Protein AF-A0A077WSI4-F1 (afdb_monomer_lite)

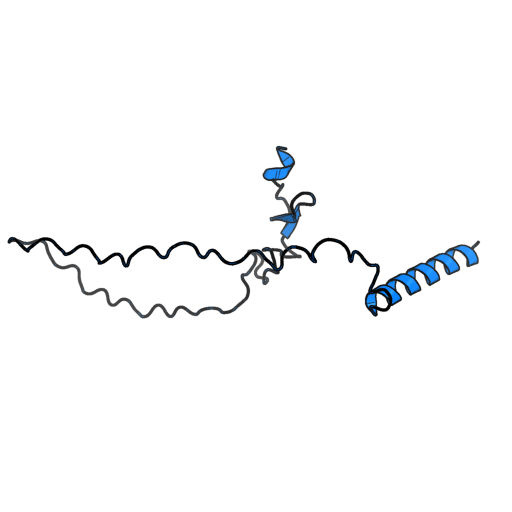Structure (mmCIF, N/CA/C/O backbone):
data_AF-A0A077WSI4-F1
#
_entry.id   AF-A0A077WSI4-F1
#
loop_
_atom_site.group_PDB
_atom_site.id
_atom_site.type_symbol
_atom_site.label_atom_id
_atom_site.label_alt_id
_atom_site.label_comp_id
_atom_site.label_asym_id
_atom_site.label_entity_id
_atom_site.label_seq_id
_atom_site.pdbx_PDB_ins_code
_atom_site.Cartn_x
_atom_site.Cartn_y
_atom_site.Cartn_z
_atom_site.occupancy
_atom_site.B_iso_or_equiv
_atom_site.auth_seq_id
_atom_site.auth_comp_id
_atom_site.auth_asym_id
_atom_site.auth_atom_id
_atom_site.pdbx_PDB_model_num
ATOM 1 N N . MET A 1 1 ? 3.474 32.940 23.310 1.00 61.06 1 MET A N 1
ATOM 2 C CA . MET A 1 1 ? 3.035 31.550 23.010 1.00 61.06 1 MET A CA 1
ATOM 3 C C . MET A 1 1 ? 4.029 30.727 22.173 1.00 61.06 1 MET A C 1
ATOM 5 O O . MET A 1 1 ? 4.050 29.513 22.338 1.00 61.06 1 MET A O 1
ATOM 9 N N . PHE A 1 2 ? 4.888 31.331 21.340 1.00 61.56 2 PHE A N 1
ATOM 10 C CA . PHE A 1 2 ? 5.851 30.615 20.476 1.00 61.56 2 PHE A CA 1
ATOM 11 C C . PHE A 1 2 ? 6.917 29.786 21.216 1.00 61.56 2 PHE A C 1
ATOM 13 O O . PHE A 1 2 ? 7.236 28.676 20.798 1.00 61.56 2 PHE A O 1
ATOM 20 N N . LEU A 1 3 ? 7.395 30.263 22.368 1.00 65.12 3 LEU A N 1
ATOM 21 C CA . LEU A 1 3 ? 8.435 29.581 23.153 1.00 65.12 3 LEU A CA 1
ATOM 22 C C . LEU A 1 3 ? 8.015 28.194 23.669 1.00 65.12 3 LEU A C 1
ATOM 24 O O . LEU A 1 3 ? 8.865 27.332 23.868 1.00 65.12 3 LEU A O 1
ATOM 28 N N . ARG A 1 4 ? 6.711 27.947 23.865 1.00 70.31 4 ARG A N 1
ATOM 29 C CA . ARG A 1 4 ? 6.213 26.632 24.308 1.00 70.31 4 ARG A CA 1
ATOM 30 C C . ARG A 1 4 ? 6.243 25.612 23.170 1.00 70.31 4 ARG A C 1
ATOM 32 O O . ARG A 1 4 ? 6.711 24.499 23.371 1.00 70.31 4 ARG A O 1
ATOM 39 N N . LYS A 1 5 ? 5.833 26.013 21.962 1.00 70.62 5 LYS A N 1
ATOM 40 C CA . LYS A 1 5 ? 5.899 25.151 20.770 1.00 70.62 5 LYS A CA 1
ATOM 41 C C . LYS A 1 5 ? 7.343 24.829 20.378 1.00 70.62 5 LYS A C 1
ATOM 43 O O . LYS A 1 5 ? 7.626 23.692 20.020 1.00 70.62 5 LYS A O 1
ATOM 48 N N . LEU A 1 6 ? 8.257 25.790 20.538 1.00 80.38 6 LEU A N 1
ATOM 49 C CA . LEU A 1 6 ? 9.682 25.589 20.270 1.00 80.38 6 LEU A CA 1
ATOM 50 C C . LEU A 1 6 ? 10.310 24.535 21.197 1.00 80.38 6 LEU A C 1
ATOM 52 O O . LEU A 1 6 ? 11.059 23.684 20.729 1.00 80.38 6 LEU A O 1
ATOM 56 N N . LYS A 1 7 ? 9.958 24.530 22.491 1.00 81.38 7 LYS A N 1
ATOM 57 C CA . LYS A 1 7 ? 10.451 23.520 23.444 1.00 81.38 7 LYS A CA 1
ATOM 58 C C . LYS A 1 7 ? 10.0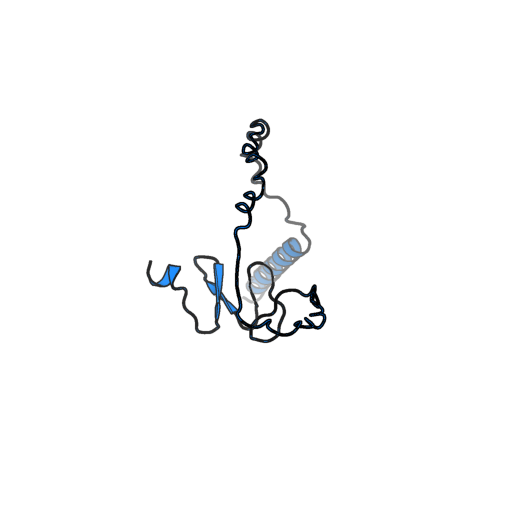08 22.103 23.075 1.00 81.38 7 LYS A C 1
ATOM 60 O O . LYS A 1 7 ? 10.838 21.201 23.044 1.00 81.38 7 LYS A O 1
ATOM 65 N N . HIS A 1 8 ? 8.733 21.918 22.734 1.00 80.88 8 HIS A N 1
ATOM 66 C CA . HIS A 1 8 ? 8.227 20.610 22.304 1.00 80.88 8 HIS A CA 1
ATOM 67 C C . HIS A 1 8 ? 8.871 20.137 20.997 1.00 80.88 8 HIS A C 1
ATOM 69 O O . HIS A 1 8 ? 9.188 18.958 20.860 1.00 80.88 8 HIS A O 1
ATOM 75 N N . TYR A 1 9 ? 9.113 21.060 20.065 1.00 86.75 9 TYR A N 1
ATOM 76 C CA . TYR A 1 9 ? 9.758 20.757 18.793 1.00 86.75 9 TYR A CA 1
ATOM 77 C C . TYR A 1 9 ? 11.212 20.296 18.975 1.00 86.75 9 TYR A C 1
ATOM 79 O O . TYR A 1 9 ? 11.601 19.257 18.448 1.00 86.75 9 TYR A O 1
ATOM 87 N N . ILE A 1 10 ? 11.994 21.003 19.797 1.00 88.88 10 ILE A N 1
ATOM 88 C CA . ILE A 1 10 ? 13.384 20.628 20.103 1.00 88.88 10 ILE A CA 1
ATOM 89 C C . ILE A 1 10 ? 13.440 19.273 20.821 1.00 88.88 10 ILE A C 1
ATOM 91 O O . ILE A 1 10 ? 14.276 18.435 20.491 1.00 88.88 10 ILE A O 1
ATOM 95 N N . GLN A 1 11 ? 12.526 19.024 21.761 1.00 84.06 11 GLN A N 1
ATOM 96 C CA . GLN A 1 11 ? 12.480 17.770 22.511 1.00 84.06 11 GLN A CA 1
ATOM 97 C C . GLN A 1 11 ? 12.133 16.570 21.616 1.00 84.06 11 GLN A C 1
ATOM 99 O O . GLN A 1 11 ? 12.738 15.509 21.757 1.00 84.06 11 GLN A O 1
ATOM 104 N N . ALA A 1 12 ? 11.228 16.745 20.649 1.00 82.25 12 ALA A N 1
ATOM 105 C CA . ALA A 1 12 ? 10.908 15.718 19.658 1.00 82.25 12 ALA A CA 1
ATOM 106 C C . ALA A 1 12 ? 12.096 15.415 18.730 1.00 82.25 12 ALA A C 1
ATOM 108 O O . ALA A 1 12 ? 12.384 14.248 18.457 1.00 82.25 12 ALA A O 1
ATOM 109 N N . ILE A 1 13 ? 12.821 16.451 18.293 1.00 86.81 13 ILE A N 1
ATOM 110 C CA . ILE A 1 13 ? 14.018 16.299 17.456 1.00 86.81 13 ILE A CA 1
ATOM 111 C C . ILE A 1 13 ? 15.120 15.558 18.215 1.00 86.81 13 ILE A C 1
ATOM 113 O O . ILE A 1 13 ? 15.673 14.598 17.682 1.00 86.81 13 ILE A O 1
ATOM 117 N N . LEU A 1 14 ? 15.395 15.931 19.470 1.00 85.00 14 LEU A N 1
ATOM 118 C CA . LEU A 1 14 ? 16.395 15.243 20.293 1.00 85.00 14 LEU A CA 1
ATOM 119 C C . LEU A 1 14 ? 16.060 13.756 20.467 1.00 85.00 14 LEU A C 1
ATOM 121 O O . LEU A 1 14 ? 16.940 12.906 20.356 1.00 85.00 14 LEU A O 1
ATOM 125 N N . HIS A 1 15 ? 14.784 13.433 20.695 1.00 81.69 15 HIS A N 1
ATOM 126 C CA . HIS A 1 15 ? 14.326 12.055 20.868 1.00 81.69 15 HIS A CA 1
ATOM 127 C C . HIS A 1 15 ? 14.446 11.233 19.574 1.00 81.69 15 HIS A C 1
ATOM 129 O O . HIS A 1 15 ? 14.772 10.047 19.610 1.00 81.69 15 HIS A O 1
ATOM 135 N N . CYS A 1 16 ? 14.216 11.867 18.421 1.00 81.12 16 CYS A N 1
ATOM 136 C CA . CYS A 1 16 ? 14.392 11.246 17.112 1.00 81.12 16 CYS A CA 1
ATOM 137 C C . CYS A 1 16 ? 15.875 10.963 16.828 1.00 81.12 16 CYS A C 1
ATOM 139 O O . CYS A 1 16 ? 16.238 9.846 16.464 1.00 81.12 16 CYS A O 1
ATOM 141 N N . ILE A 1 17 ? 16.751 11.935 17.094 1.00 82.56 17 ILE A N 1
ATOM 142 C CA . ILE A 1 17 ? 18.202 11.791 16.916 1.00 82.56 17 ILE A CA 1
ATOM 143 C C . ILE A 1 17 ? 18.765 10.713 17.856 1.00 82.56 17 ILE A C 1
ATOM 145 O O . ILE A 1 17 ? 19.538 9.866 17.416 1.00 82.56 17 ILE A O 1
ATOM 149 N N . ALA A 1 18 ? 18.330 10.665 19.118 1.00 79.62 18 ALA A N 1
ATOM 150 C CA . ALA A 1 18 ? 18.758 9.642 20.075 1.00 79.62 18 ALA A CA 1
ATOM 151 C C . ALA A 1 18 ? 18.321 8.212 19.687 1.00 79.62 18 ALA A C 1
ATOM 153 O O . ALA A 1 18 ? 18.977 7.240 20.068 1.00 79.62 18 ALA A O 1
ATOM 154 N N . ARG A 1 19 ? 17.237 8.070 18.912 1.00 74.94 19 ARG A N 1
ATOM 155 C CA . ARG A 1 19 ? 16.818 6.791 18.314 1.00 74.94 19 ARG A CA 1
ATOM 156 C C . ARG A 1 19 ? 17.656 6.418 17.094 1.00 74.94 19 ARG A C 1
ATOM 158 O O . ARG A 1 19 ? 18.068 5.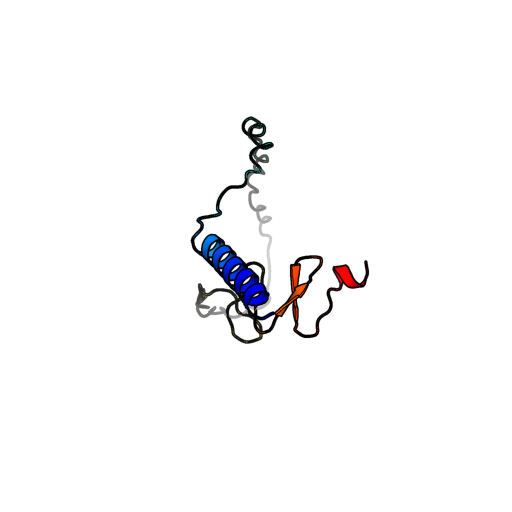271 16.985 1.00 74.94 19 ARG A O 1
ATOM 165 N N . ILE A 1 20 ? 17.937 7.377 16.210 1.00 75.12 20 ILE A N 1
ATOM 166 C CA . ILE A 1 20 ? 18.737 7.155 14.992 1.00 75.12 20 ILE A CA 1
ATOM 167 C C . ILE A 1 20 ? 20.191 6.811 15.339 1.00 75.12 20 ILE A C 1
ATOM 169 O O . ILE A 1 20 ? 20.781 5.932 14.721 1.00 75.12 20 ILE A O 1
ATOM 173 N N . LEU A 1 21 ? 20.756 7.462 16.357 1.00 79.56 21 LEU A N 1
ATOM 174 C CA . LEU A 1 21 ? 22.127 7.224 16.814 1.00 79.56 21 LEU A CA 1
ATOM 175 C C . LEU A 1 21 ? 22.269 5.990 17.722 1.00 79.56 21 LEU A C 1
ATOM 177 O O . LEU A 1 21 ? 23.358 5.743 18.231 1.00 79.56 21 LEU A O 1
ATOM 181 N N . GLY A 1 22 ? 21.192 5.235 17.978 1.00 65.88 22 GLY A N 1
ATOM 182 C CA . GLY A 1 22 ? 21.240 4.047 18.841 1.00 65.88 22 GLY A CA 1
ATOM 183 C C . GLY A 1 22 ? 21.609 4.338 20.304 1.00 65.88 22 GLY A C 1
ATOM 184 O O . GLY A 1 22 ? 21.859 3.416 21.074 1.00 65.88 22 GLY A O 1
ATOM 185 N N . LEU A 1 23 ? 21.604 5.611 20.716 1.00 64.06 23 LEU A N 1
ATOM 186 C CA . LEU A 1 23 ? 21.844 6.052 22.098 1.00 64.06 23 LEU A CA 1
ATOM 187 C C . LEU A 1 23 ? 20.695 5.648 23.041 1.00 64.06 23 LEU A C 1
ATOM 189 O O . LEU A 1 23 ? 20.834 5.720 24.256 1.00 64.06 23 LEU A O 1
ATOM 193 N N . THR A 1 24 ? 19.565 5.205 22.481 1.00 54.94 24 THR A N 1
ATOM 194 C CA . THR A 1 24 ? 18.426 4.604 23.194 1.00 54.94 24 THR A CA 1
ATOM 195 C C . THR A 1 24 ? 18.223 3.139 22.798 1.00 54.94 24 THR A C 1
ATOM 197 O O . THR A 1 24 ? 17.101 2.665 22.642 1.00 54.94 24 THR A O 1
ATOM 200 N N . CYS A 1 25 ? 19.311 2.395 22.618 1.00 53.12 25 CYS A N 1
ATOM 201 C CA . CYS A 1 25 ? 19.261 0.941 22.692 1.00 53.12 25 CYS A CA 1
ATOM 202 C C . CYS A 1 25 ? 19.264 0.534 24.175 1.00 53.12 25 CYS A C 1
ATOM 204 O O . CYS A 1 25 ? 20.088 1.035 24.934 1.00 53.12 25 CYS A O 1
ATOM 206 N N . CYS A 1 26 ? 18.367 -0.385 24.554 1.00 51.78 26 CYS A N 1
ATOM 207 C CA . CYS A 1 26 ? 18.247 -1.054 25.866 1.00 51.78 26 CYS A CA 1
ATOM 208 C C . CYS A 1 26 ? 17.214 -0.479 26.864 1.00 51.78 26 CYS A C 1
ATOM 210 O O . CYS A 1 26 ? 17.557 0.086 27.897 1.00 51.78 26 CYS A O 1
ATOM 212 N N . GLN A 1 27 ? 15.930 -0.771 26.637 1.00 48.03 27 GLN A N 1
ATOM 213 C CA . GLN A 1 27 ? 15.062 -1.302 27.705 1.00 48.03 27 GLN A CA 1
ATOM 214 C C . GLN A 1 27 ? 14.566 -2.664 27.202 1.00 48.03 27 GLN A C 1
ATOM 216 O O . GLN A 1 27 ? 13.739 -2.728 26.304 1.00 48.03 27 GLN A O 1
ATOM 221 N N . ASN A 1 28 ? 15.315 -3.735 27.449 1.00 51.41 28 ASN A N 1
ATOM 222 C CA . ASN A 1 28 ? 15.206 -4.575 28.642 1.00 51.41 28 ASN A CA 1
ATOM 223 C C . ASN A 1 28 ? 13.853 -5.304 28.722 1.00 51.41 28 ASN A C 1
ATOM 225 O O . ASN A 1 28 ? 13.044 -5.010 29.592 1.00 51.41 28 ASN A O 1
ATOM 229 N N . ASP A 1 29 ? 13.671 -6.295 27.845 1.00 47.56 29 ASP A N 1
ATOM 230 C CA . ASP A 1 29 ? 12.881 -7.493 28.147 1.00 47.56 29 ASP A CA 1
ATOM 231 C C . ASP A 1 29 ? 13.834 -8.702 28.116 1.00 47.56 29 ASP A C 1
ATOM 233 O O . ASP A 1 29 ? 13.954 -9.462 27.159 1.00 47.56 29 ASP A O 1
ATOM 237 N N . GLN A 1 30 ? 14.666 -8.752 29.159 1.00 48.97 30 GLN A N 1
ATOM 238 C CA . GLN A 1 30 ? 15.556 -9.855 29.509 1.00 48.97 30 GLN A CA 1
ATOM 239 C C . GLN A 1 30 ? 14.873 -10.645 30.636 1.00 48.97 30 GLN A C 1
ATOM 241 O O . GLN A 1 30 ? 15.233 -10.514 31.803 1.00 48.97 30 GLN A O 1
ATOM 246 N N . LYS A 1 31 ? 13.840 -11.428 30.318 1.00 49.50 31 LYS A N 1
ATOM 247 C CA . LYS A 1 31 ? 13.334 -12.513 31.175 1.00 49.50 31 LYS A CA 1
ATOM 248 C C . LYS A 1 31 ? 12.339 -13.336 30.363 1.00 49.50 31 LYS A C 1
ATOM 250 O O . LYS A 1 31 ? 11.234 -12.881 30.167 1.00 49.50 31 LYS A O 1
ATOM 255 N N . ASP A 1 32 ? 12.795 -14.483 29.849 1.00 46.41 32 ASP A N 1
ATOM 256 C CA . ASP A 1 32 ? 12.015 -15.728 29.624 1.00 46.41 32 ASP A CA 1
ATOM 257 C C . ASP A 1 32 ? 12.553 -16.643 28.508 1.00 46.41 32 ASP A C 1
ATOM 259 O O . ASP A 1 32 ? 11.811 -17.364 27.844 1.00 46.41 32 ASP A O 1
ATOM 263 N N . THR A 1 33 ? 13.872 -16.716 28.280 1.00 49.84 33 THR A N 1
ATOM 264 C CA . THR A 1 33 ? 14.384 -17.814 27.425 1.00 49.84 33 THR A CA 1
ATOM 265 C C . THR A 1 33 ? 15.737 -18.387 27.828 1.00 49.84 33 THR A C 1
ATOM 267 O O . THR A 1 33 ? 16.460 -18.941 27.009 1.00 49.84 33 THR A O 1
ATOM 270 N N . ARG A 1 34 ? 16.049 -18.368 29.131 1.00 45.47 34 ARG A N 1
ATOM 271 C CA . ARG A 1 34 ? 17.155 -19.151 29.720 1.00 45.47 34 ARG A CA 1
ATOM 272 C C . ARG A 1 34 ? 16.735 -20.588 30.106 1.00 45.47 34 ARG A C 1
ATOM 274 O O . ARG A 1 34 ? 17.394 -21.212 30.929 1.00 45.47 34 ARG A O 1
ATOM 281 N N . SER A 1 35 ? 15.656 -21.125 29.526 1.00 45.91 35 SER A N 1
ATOM 282 C CA . SER A 1 35 ? 15.123 -22.455 29.894 1.00 45.91 35 SER A CA 1
ATOM 283 C C . SER A 1 35 ? 14.952 -23.437 28.731 1.00 45.91 35 SER A C 1
ATOM 285 O O . SER A 1 35 ? 14.378 -24.502 28.926 1.00 45.91 35 SER A O 1
ATOM 287 N N . ARG A 1 36 ? 15.452 -23.145 27.522 1.00 48.97 36 ARG A N 1
ATOM 288 C CA . ARG A 1 36 ? 15.314 -24.063 26.368 1.00 48.97 36 ARG A CA 1
ATOM 289 C C . ARG A 1 36 ? 16.623 -24.569 25.763 1.00 48.97 36 ARG A C 1
ATOM 291 O O . ARG A 1 36 ? 16.626 -25.100 24.661 1.00 48.97 36 ARG A O 1
ATOM 298 N N . SER A 1 37 ? 17.715 -24.498 26.518 1.00 47.16 37 SER A N 1
ATOM 299 C CA . SER A 1 37 ? 19.014 -25.064 26.124 1.00 47.16 37 SER A CA 1
ATOM 300 C C . SER A 1 37 ? 19.194 -26.556 26.471 1.00 47.16 37 SER A C 1
ATOM 302 O O . SER A 1 37 ? 20.301 -27.057 26.325 1.00 47.16 37 SER A O 1
ATOM 304 N N . PHE A 1 38 ? 18.148 -27.284 26.901 1.00 49.91 38 PHE A N 1
ATOM 305 C CA . PHE A 1 38 ? 18.266 -28.692 27.346 1.00 49.91 38 PHE A CA 1
ATOM 306 C C . PHE A 1 38 ? 17.212 -29.686 26.800 1.00 49.91 38 PHE A C 1
ATOM 308 O O . PHE A 1 38 ? 17.055 -30.768 27.351 1.00 49.91 38 PHE A O 1
ATOM 315 N N . GLN A 1 39 ? 16.529 -29.388 25.691 1.00 49.88 39 GLN A N 1
ATOM 316 C CA . GLN A 1 39 ? 15.917 -30.433 24.844 1.00 49.88 39 GLN A CA 1
ATOM 317 C C . GLN A 1 39 ? 16.621 -30.371 23.482 1.00 49.88 39 GLN A C 1
ATOM 319 O O . GLN A 1 39 ? 16.227 -29.621 22.599 1.00 49.88 39 GLN A O 1
ATOM 324 N N . GLN A 1 40 ? 17.809 -30.951 23.324 1.00 47.94 40 GLN A N 1
ATOM 325 C CA . GLN A 1 40 ? 17.962 -32.386 23.064 1.00 47.94 40 GLN A CA 1
ATOM 326 C C . GLN A 1 40 ? 16.917 -32.834 22.019 1.00 47.94 40 GLN A C 1
ATOM 328 O O . GLN A 1 40 ? 15.779 -33.135 22.344 1.00 47.94 40 GLN A O 1
ATOM 333 N N . GLN A 1 41 ? 17.189 -32.594 20.736 1.00 53.34 41 GLN A N 1
ATOM 334 C CA . GLN A 1 41 ? 17.883 -33.569 19.887 1.00 53.34 41 GLN A CA 1
ATOM 335 C C . GLN A 1 41 ? 17.014 -34.819 19.663 1.00 53.34 41 GLN A C 1
ATOM 337 O O . GLN A 1 41 ? 17.267 -35.877 20.223 1.00 53.34 41 GLN A O 1
ATOM 342 N N . GLN A 1 42 ? 15.990 -34.683 18.818 1.00 44.34 42 GLN A N 1
ATOM 343 C CA . GLN A 1 42 ? 15.405 -35.804 18.083 1.00 44.34 42 GLN A CA 1
ATOM 344 C C . GLN A 1 42 ? 15.266 -35.382 16.623 1.00 44.34 42 GLN A C 1
ATOM 346 O O . GLN A 1 42 ? 14.332 -34.685 16.232 1.00 44.34 42 GLN A O 1
ATOM 351 N N . SER A 1 43 ? 16.263 -35.758 15.829 1.00 53.72 43 SER A N 1
ATOM 352 C CA . SER A 1 43 ? 16.148 -35.790 14.376 1.00 53.72 43 SER A CA 1
ATOM 353 C C . SER A 1 43 ? 15.025 -36.767 13.999 1.00 53.72 43 SER A C 1
ATOM 355 O O . SER A 1 43 ? 14.910 -37.812 14.648 1.00 53.72 43 SER A O 1
ATOM 357 N N . PRO A 1 44 ? 14.206 -36.488 12.973 1.00 66.19 44 PRO A N 1
ATOM 358 C CA . PRO A 1 44 ? 13.301 -37.498 12.434 1.00 66.19 44 PRO A CA 1
ATOM 359 C C . PRO A 1 44 ? 14.118 -38.713 11.952 1.00 66.19 44 PRO A C 1
ATOM 361 O O . PRO A 1 44 ? 15.227 -38.522 11.441 1.00 66.19 44 PRO A O 1
ATOM 364 N N . PRO A 1 45 ? 13.623 -39.955 12.112 1.00 57.78 45 PRO A N 1
ATOM 365 C CA . PRO A 1 45 ? 14.300 -41.119 11.561 1.00 57.78 45 PRO A CA 1
ATOM 366 C C . PRO A 1 45 ? 14.383 -40.966 10.042 1.00 57.78 45 PRO A C 1
ATOM 368 O O . PRO A 1 45 ? 13.376 -40.733 9.371 1.00 57.78 45 PRO A O 1
ATOM 371 N N . THR A 1 46 ? 15.596 -41.069 9.506 1.00 61.88 46 THR A N 1
ATOM 372 C CA . THR A 1 46 ? 15.846 -41.141 8.069 1.00 61.88 46 THR A CA 1
ATOM 373 C C . THR A 1 46 ? 14.999 -42.279 7.487 1.00 61.88 46 THR A C 1
ATOM 375 O O . THR A 1 46 ? 15.096 -43.402 7.994 1.00 61.88 46 THR A O 1
ATOM 378 N N . PRO A 1 47 ? 14.165 -42.045 6.459 1.00 65.69 47 PRO A N 1
ATOM 379 C CA . PRO A 1 47 ? 13.532 -43.150 5.751 1.00 65.69 47 PRO A CA 1
ATOM 380 C C . PRO A 1 47 ? 14.624 -44.046 5.139 1.00 65.69 47 PRO A C 1
ATOM 382 O O . PRO A 1 47 ? 15.685 -43.537 4.758 1.00 65.69 47 PRO A O 1
ATOM 385 N N . PRO A 1 48 ? 14.413 -45.373 5.059 1.00 66.75 48 PRO A N 1
ATOM 386 C CA . PRO A 1 48 ? 15.375 -46.263 4.425 1.00 66.75 48 PRO A CA 1
ATOM 387 C C . PRO A 1 48 ? 15.595 -45.842 2.964 1.00 66.75 48 PRO A C 1
ATOM 389 O O . PRO A 1 48 ? 14.694 -45.264 2.350 1.00 66.75 48 PRO A O 1
ATOM 392 N N . PRO A 1 49 ? 16.774 -46.125 2.384 1.00 64.12 49 PRO A N 1
ATOM 393 C CA . PRO A 1 49 ? 17.013 -45.868 0.974 1.00 64.12 49 PRO A CA 1
ATOM 394 C C . PRO A 1 49 ? 15.980 -46.644 0.153 1.00 64.12 49 PRO A C 1
ATOM 396 O O . PRO A 1 49 ? 16.003 -47.874 0.098 1.00 64.12 49 PRO A O 1
ATOM 399 N N . HIS A 1 50 ? 15.047 -45.919 -0.462 1.00 56.12 50 HIS A N 1
ATOM 400 C CA . HIS A 1 50 ? 14.162 -46.480 -1.468 1.00 56.12 50 HIS A CA 1
ATOM 401 C C . HIS A 1 50 ? 15.032 -46.861 -2.665 1.00 56.12 50 HIS A C 1
ATOM 403 O O . HIS A 1 50 ? 15.449 -46.009 -3.449 1.00 56.12 50 HIS A O 1
ATOM 409 N N . LEU A 1 51 ? 15.344 -48.152 -2.768 1.00 61.03 51 LEU A N 1
ATOM 410 C CA . LEU A 1 51 ? 15.827 -48.748 -4.004 1.00 61.03 51 LEU A CA 1
ATOM 411 C C . LEU A 1 51 ? 14.804 -48.432 -5.108 1.00 61.03 51 LEU A C 1
ATOM 413 O O . LEU A 1 51 ? 13.598 -48.541 -4.854 1.00 61.03 51 LEU A O 1
ATOM 417 N N . PRO A 1 52 ? 15.240 -48.044 -6.316 1.00 62.97 52 PRO A N 1
ATOM 418 C CA . PRO A 1 52 ? 14.325 -47.964 -7.440 1.00 62.97 52 PRO A CA 1
ATOM 419 C C . PRO A 1 52 ? 13.699 -49.351 -7.656 1.00 62.97 52 PRO A C 1
ATOM 421 O O . PRO A 1 52 ? 14.404 -50.358 -7.531 1.00 62.97 52 PRO A O 1
ATOM 424 N N . PRO A 1 53 ? 12.389 -49.438 -7.945 1.00 57.91 53 PRO A N 1
ATOM 425 C CA . PRO A 1 53 ? 11.769 -50.708 -8.278 1.00 57.91 53 PRO A CA 1
ATOM 426 C C . PRO A 1 53 ? 12.503 -51.317 -9.472 1.00 57.91 53 PRO A C 1
ATOM 428 O O . PRO A 1 53 ? 12.682 -50.677 -10.509 1.00 57.91 53 PRO A O 1
ATOM 431 N N . THR A 1 54 ? 12.953 -52.556 -9.300 1.00 55.81 54 THR A N 1
ATOM 432 C CA . THR A 1 54 ? 13.498 -53.390 -10.366 1.00 55.81 54 THR A CA 1
ATOM 433 C C . THR A 1 54 ? 12.495 -53.408 -11.523 1.00 55.81 54 THR A C 1
ATOM 435 O O . THR A 1 54 ? 11.321 -53.709 -11.279 1.00 55.81 54 THR A O 1
ATOM 438 N N . PRO A 1 55 ? 12.889 -53.091 -12.768 1.00 59.72 55 PRO A N 1
ATOM 439 C CA . PRO A 1 55 ? 11.984 -53.267 -13.891 1.00 59.72 55 PRO A CA 1
ATOM 440 C C . PRO A 1 55 ? 11.645 -54.764 -14.035 1.00 59.72 55 PRO A C 1
ATOM 442 O O . PRO A 1 55 ? 12.526 -55.609 -13.840 1.00 59.72 55 PRO A O 1
ATOM 445 N N . PRO A 1 56 ? 10.382 -55.120 -14.335 1.00 62.25 56 PRO A N 1
ATOM 446 C CA . PRO A 1 56 ? 9.995 -56.507 -14.574 1.00 62.25 56 PRO A CA 1
ATOM 447 C C . PRO A 1 56 ? 10.764 -57.084 -15.776 1.00 62.25 56 PRO A C 1
ATOM 449 O O . PRO A 1 56 ? 11.150 -56.329 -16.674 1.00 62.25 56 PRO A O 1
ATOM 452 N N . PRO A 1 57 ? 10.998 -58.410 -15.816 1.00 51.16 57 PRO A N 1
ATOM 453 C CA . PRO A 1 57 ? 11.786 -59.022 -16.870 1.00 51.16 57 PRO A CA 1
ATOM 454 C C . PRO A 1 57 ? 11.087 -58.843 -18.218 1.00 51.16 57 PRO A C 1
ATOM 456 O O . PRO A 1 57 ? 9.889 -59.085 -18.373 1.00 51.16 57 PRO A O 1
ATOM 459 N N . HIS A 1 58 ? 11.878 -58.386 -19.181 1.00 61.12 58 HIS A N 1
ATOM 460 C CA . HIS A 1 58 ? 11.522 -58.167 -20.572 1.00 61.12 58 HIS A CA 1
ATOM 461 C C . HIS A 1 58 ? 10.850 -59.408 -21.174 1.00 61.12 58 HIS A C 1
ATOM 463 O O . HIS A 1 58 ? 11.439 -60.486 -21.168 1.00 61.12 58 HIS A O 1
ATOM 469 N N . ASN A 1 59 ? 9.650 -59.245 -21.738 1.00 40.12 59 ASN A N 1
ATOM 470 C CA . ASN A 1 59 ? 9.018 -60.260 -22.576 1.00 40.12 59 ASN A CA 1
ATOM 471 C C . ASN A 1 59 ? 8.364 -59.590 -23.804 1.00 40.12 59 ASN A C 1
ATOM 473 O O . ASN A 1 59 ? 7.243 -59.103 -23.750 1.00 40.12 59 ASN A O 1
ATOM 477 N N . HIS A 1 60 ? 9.159 -59.523 -24.876 1.00 44.72 60 HIS A N 1
ATOM 478 C CA . HIS A 1 60 ? 8.827 -59.661 -26.304 1.00 44.72 60 HIS A CA 1
ATOM 479 C C . HIS A 1 60 ? 7.620 -58.918 -26.955 1.00 44.72 60 HIS A C 1
ATOM 481 O O . HIS A 1 60 ? 6.489 -59.381 -26.865 1.00 44.72 60 HIS A O 1
ATOM 487 N N . THR A 1 61 ? 7.969 -57.930 -27.819 1.00 44.22 61 THR A N 1
ATOM 488 C CA . THR A 1 61 ? 7.561 -57.795 -29.262 1.00 44.22 61 THR A CA 1
ATOM 489 C C . THR A 1 61 ? 6.166 -57.183 -29.594 1.00 44.22 61 THR A C 1
ATOM 491 O O . THR A 1 61 ? 5.212 -57.512 -28.900 1.00 44.22 61 THR A O 1
ATOM 494 N N . PRO A 1 62 ? 5.923 -56.457 -30.729 1.00 52.31 62 PRO A N 1
ATOM 495 C CA . PRO A 1 62 ? 6.720 -55.481 -31.513 1.00 52.31 62 PRO A CA 1
ATOM 496 C C . PRO A 1 62 ? 5.971 -54.171 -31.951 1.00 52.31 62 PRO A C 1
ATOM 498 O O . PRO A 1 62 ? 4.748 -54.122 -32.035 1.00 52.31 62 PRO A O 1
ATOM 501 N N . SER A 1 63 ? 6.759 -53.176 -32.395 1.00 50.72 63 SER A N 1
ATOM 502 C CA . SER A 1 63 ? 6.473 -52.120 -33.403 1.00 50.72 63 SER A CA 1
ATOM 503 C C . SER A 1 63 ? 5.457 -50.998 -33.121 1.00 50.72 63 SER A C 1
ATOM 505 O O . SER A 1 63 ? 4.270 -51.130 -33.400 1.00 50.72 63 SER A O 1
ATOM 507 N N . THR A 1 64 ? 5.954 -49.805 -32.770 1.00 48.84 64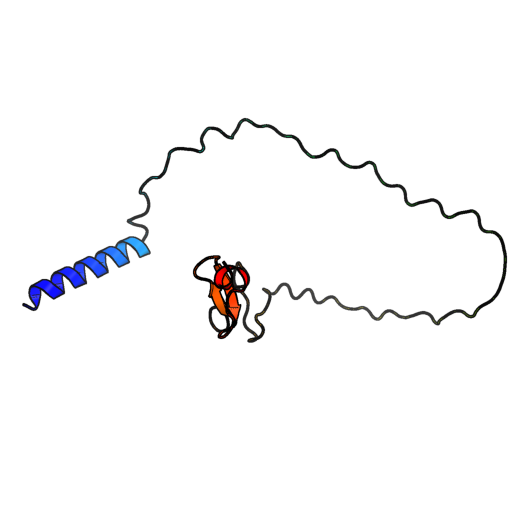 THR A N 1
ATOM 508 C CA . THR A 1 64 ? 5.382 -48.495 -33.166 1.00 48.84 64 THR A CA 1
ATOM 509 C C . THR A 1 64 ? 6.530 -47.460 -33.208 1.00 48.84 64 THR A C 1
ATOM 511 O O . THR A 1 64 ? 7.438 -47.580 -32.387 1.00 48.84 64 THR A O 1
ATOM 514 N N . PRO A 1 65 ? 6.580 -46.535 -34.193 1.00 54.22 65 PRO A N 1
ATOM 515 C CA . PRO A 1 65 ? 7.816 -45.884 -34.643 1.00 54.22 65 PRO A CA 1
ATOM 516 C C . PRO A 1 65 ? 8.455 -44.942 -33.615 1.00 54.22 65 PRO A C 1
ATOM 518 O O . PRO A 1 65 ? 7.764 -44.239 -32.883 1.00 54.22 65 PRO A O 1
ATOM 521 N N . GLU A 1 66 ? 9.785 -44.919 -33.627 1.00 57.62 66 GLU A N 1
ATOM 522 C CA . GLU A 1 66 ? 10.675 -44.050 -32.855 1.00 57.62 66 GLU A CA 1
ATOM 523 C C . GLU A 1 66 ? 10.354 -42.554 -33.088 1.00 57.62 66 GLU A C 1
ATOM 525 O O . GLU A 1 66 ? 10.347 -42.112 -34.242 1.00 57.62 66 GLU A O 1
ATOM 530 N N . PRO A 1 67 ? 10.067 -41.748 -32.045 1.00 62.44 67 PRO A N 1
ATOM 531 C CA . PRO A 1 67 ? 10.120 -40.295 -32.167 1.00 62.44 67 PRO A CA 1
ATOM 532 C C . PRO A 1 67 ? 11.590 -39.847 -32.298 1.00 62.44 67 PRO A C 1
ATOM 534 O O . PRO A 1 67 ? 12.464 -40.472 -31.696 1.00 62.44 67 PRO A O 1
ATOM 537 N N . PRO A 1 68 ? 11.879 -38.792 -33.083 1.00 60.44 68 PRO A N 1
ATOM 538 C CA . PRO A 1 68 ? 13.247 -38.383 -33.400 1.00 60.44 68 PRO A CA 1
ATOM 539 C C . PRO A 1 68 ? 14.025 -38.003 -32.132 1.00 60.44 68 PRO A C 1
ATOM 541 O O . PRO A 1 68 ? 13.398 -37.610 -31.141 1.00 60.44 68 PRO A O 1
ATOM 544 N N . PRO A 1 69 ? 15.371 -38.067 -32.151 1.00 56.69 69 PRO A N 1
ATOM 545 C CA . PRO A 1 69 ? 16.170 -37.554 -31.048 1.00 56.69 69 PRO A CA 1
ATOM 546 C C . PRO A 1 69 ? 15.822 -36.076 -30.865 1.00 56.69 69 PRO A C 1
ATOM 548 O O . PRO A 1 69 ? 15.995 -35.264 -31.773 1.00 56.69 69 PRO A O 1
ATOM 551 N N . HIS A 1 70 ? 15.242 -35.747 -29.713 1.00 59.03 70 HIS A N 1
ATOM 552 C CA . HIS A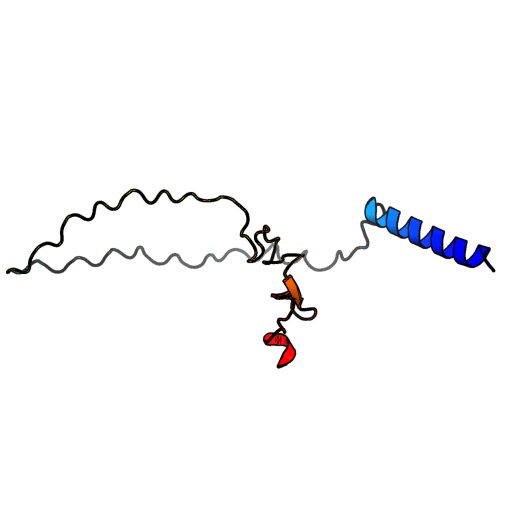 1 70 ? 15.082 -34.364 -29.305 1.00 59.03 70 HIS A CA 1
ATOM 553 C C . HIS A 1 70 ? 16.463 -33.915 -28.838 1.00 59.03 70 HIS A C 1
ATOM 555 O O . HIS A 1 70 ? 16.925 -34.296 -27.763 1.00 59.03 70 HIS A O 1
ATOM 561 N N . ASP A 1 71 ? 17.154 -33.175 -29.701 1.00 55.25 71 ASP A N 1
ATOM 562 C CA . ASP A 1 71 ? 18.251 -32.318 -29.288 1.00 55.25 71 ASP A CA 1
ATOM 563 C C . ASP A 1 71 ? 17.643 -31.253 -28.367 1.00 55.25 71 ASP A C 1
ATOM 565 O O . ASP A 1 71 ? 17.211 -30.194 -28.824 1.00 55.25 71 ASP A O 1
ATOM 569 N N . ASP A 1 72 ? 17.532 -31.564 -27.072 1.00 58.97 72 ASP A N 1
ATOM 570 C CA . ASP A 1 72 ? 17.256 -30.572 -26.036 1.00 58.97 72 ASP A CA 1
ATOM 571 C C . ASP A 1 72 ? 18.474 -29.643 -25.955 1.00 58.97 72 ASP A C 1
ATOM 573 O O . ASP A 1 72 ? 19.414 -29.820 -25.174 1.00 58.97 72 ASP A O 1
ATOM 577 N N . ASP A 1 73 ? 18.438 -28.679 -26.875 1.00 59.81 73 ASP A N 1
ATOM 578 C CA . ASP A 1 73 ? 19.124 -27.403 -26.881 1.00 59.81 73 ASP A CA 1
ATOM 579 C C . ASP A 1 73 ? 19.285 -26.916 -25.444 1.00 59.81 73 ASP A C 1
ATOM 581 O O . ASP A 1 73 ? 18.323 -26.832 -24.674 1.00 59.81 73 ASP A O 1
ATOM 585 N N . GLY A 1 74 ? 20.541 -26.676 -25.071 1.00 61.06 74 GLY A N 1
ATOM 586 C CA . GLY A 1 74 ? 20.939 -26.329 -23.722 1.00 61.06 74 GLY A CA 1
ATOM 587 C C . GLY A 1 74 ? 20.163 -25.120 -23.228 1.00 61.06 74 GLY A C 1
ATOM 588 O O . GLY A 1 74 ? 20.578 -23.979 -23.439 1.00 61.06 74 GLY A O 1
ATOM 589 N N . SER A 1 75 ? 19.079 -25.386 -22.495 1.00 58.38 75 SER A N 1
ATOM 590 C CA . SER A 1 75 ? 18.373 -24.394 -21.704 1.00 58.38 75 SER A CA 1
ATOM 591 C C . SER A 1 75 ? 19.334 -23.957 -20.613 1.00 58.38 75 SER A C 1
ATOM 593 O O . SER A 1 75 ? 19.388 -24.511 -19.512 1.00 58.38 75 SER A O 1
ATOM 595 N N . SER A 1 76 ? 20.156 -22.977 -20.973 1.00 56.56 76 SER A N 1
ATOM 596 C CA . SER A 1 76 ? 20.967 -22.197 -20.071 1.00 56.56 76 SER A CA 1
ATOM 597 C C . SER A 1 76 ? 19.996 -21.604 -19.071 1.00 56.56 76 SER A C 1
ATOM 599 O O . SER A 1 76 ? 19.395 -20.557 -19.310 1.00 56.56 76 SER A O 1
ATOM 601 N N . ASN A 1 77 ? 19.819 -22.304 -17.952 1.00 56.53 77 ASN A N 1
ATOM 602 C CA . ASN A 1 77 ? 19.281 -21.737 -16.739 1.00 56.53 77 ASN A CA 1
ATOM 603 C C . ASN A 1 77 ? 20.243 -20.609 -16.382 1.00 56.53 77 ASN A C 1
ATOM 605 O O . ASN A 1 77 ? 21.212 -20.794 -15.651 1.00 56.53 77 ASN A O 1
ATOM 609 N N . SER A 1 78 ? 20.006 -19.432 -16.956 1.00 57.50 78 SER A N 1
ATOM 610 C CA . SER A 1 78 ? 20.457 -18.185 -16.383 1.00 57.50 78 SER A CA 1
ATOM 611 C C . SER A 1 78 ? 19.712 -18.107 -15.066 1.00 57.50 78 SER A C 1
ATOM 613 O O . SER A 1 78 ? 18.608 -17.568 -14.988 1.00 57.50 78 SER A O 1
ATOM 615 N N . PHE A 1 79 ? 20.305 -18.732 -14.047 1.00 58.81 79 PHE A N 1
ATOM 616 C CA . PHE A 1 79 ? 20.084 -18.427 -12.653 1.00 58.81 79 PHE A CA 1
ATOM 617 C C . PHE A 1 79 ? 20.365 -16.936 -12.543 1.00 58.81 79 PHE A C 1
ATOM 619 O O . PHE A 1 79 ? 21.488 -16.493 -12.319 1.00 58.81 79 PHE A O 1
ATOM 626 N N . SER A 1 80 ? 19.341 -16.142 -12.839 1.00 60.78 80 SER A N 1
ATOM 627 C CA . SER A 1 80 ? 19.305 -14.751 -12.465 1.00 60.78 80 SER A CA 1
ATOM 628 C C . SER A 1 80 ? 19.284 -14.810 -10.953 1.00 60.78 80 SER A C 1
ATOM 630 O O . SER A 1 80 ? 18.221 -14.911 -10.348 1.00 60.78 80 SER A O 1
ATOM 632 N N . ASP A 1 81 ? 20.475 -14.794 -10.357 1.00 71.12 81 ASP A N 1
ATOM 633 C CA . ASP A 1 81 ? 20.749 -14.702 -8.919 1.00 71.12 81 ASP A CA 1
ATOM 634 C C . ASP A 1 81 ? 20.313 -13.321 -8.373 1.00 71.12 81 ASP A C 1
ATOM 636 O O . ASP A 1 81 ? 20.884 -12.735 -7.457 1.00 71.12 81 ASP A O 1
ATOM 640 N N . GLY A 1 82 ? 19.307 -12.738 -9.022 1.00 76.06 82 GLY A N 1
ATOM 641 C CA . GLY A 1 82 ? 18.700 -11.479 -8.697 1.00 76.06 82 GLY A CA 1
ATOM 642 C C . GLY A 1 82 ? 17.549 -11.698 -7.722 1.00 76.06 82 GLY A C 1
ATOM 643 O O . GLY A 1 82 ? 16.877 -12.733 -7.746 1.00 76.06 82 GLY A O 1
ATOM 644 N N . PRO A 1 83 ? 17.283 -10.708 -6.861 1.00 81.69 83 PRO A N 1
ATOM 645 C CA . PRO A 1 83 ? 16.098 -10.730 -6.022 1.00 81.69 83 PRO A CA 1
ATOM 646 C C . PRO A 1 83 ? 14.837 -10.875 -6.891 1.00 81.69 83 PRO A C 1
ATOM 648 O O . PRO A 1 83 ? 14.784 -10.315 -7.989 1.00 81.69 83 PRO A O 1
ATOM 651 N N . PRO A 1 84 ? 13.800 -11.579 -6.403 1.00 87.12 84 PRO A N 1
ATOM 652 C CA . PRO A 1 84 ? 12.548 -11.714 -7.136 1.00 87.12 84 PRO A CA 1
ATOM 653 C C . PRO A 1 84 ? 11.965 -10.330 -7.448 1.00 87.12 84 PRO A C 1
ATOM 655 O O . PRO A 1 84 ? 12.069 -9.416 -6.633 1.00 87.12 84 PRO A O 1
ATOM 658 N N . THR A 1 85 ? 11.317 -10.163 -8.598 1.00 89.62 85 THR A N 1
ATOM 659 C CA . THR A 1 85 ? 10.831 -8.855 -9.084 1.00 89.62 85 THR A CA 1
ATOM 660 C C . THR A 1 85 ? 9.301 -8.722 -8.922 1.00 89.62 85 THR A C 1
ATOM 662 O O . THR A 1 85 ? 8.567 -9.662 -9.215 1.00 89.62 85 THR A O 1
ATOM 665 N N . CYS A 1 86 ? 8.782 -7.571 -8.452 1.00 88.62 86 CYS A N 1
ATOM 666 C CA . CYS A 1 86 ? 7.339 -7.238 -8.473 1.00 88.62 86 CYS A CA 1
ATOM 667 C C . CYS A 1 86 ? 6.871 -7.143 -9.932 1.00 88.62 86 CYS A C 1
ATOM 669 O O . CYS A 1 86 ? 7.645 -6.769 -10.807 1.00 88.62 86 CYS A O 1
ATOM 671 N N . GLY A 1 87 ? 5.574 -7.335 -10.189 1.00 85.12 87 GLY A N 1
ATOM 672 C CA . GLY A 1 87 ? 4.963 -7.054 -11.497 1.00 85.12 87 GLY A CA 1
ATOM 673 C C . GLY A 1 87 ? 5.162 -5.616 -12.010 1.00 85.12 87 GLY A C 1
ATOM 674 O O . GLY A 1 87 ? 4.943 -5.360 -13.184 1.00 85.12 87 GLY A O 1
ATOM 675 N N . CYS A 1 88 ? 5.625 -4.684 -11.167 1.00 86.31 88 CYS A N 1
ATOM 676 C CA . CYS A 1 88 ? 6.044 -3.341 -11.582 1.00 86.31 88 CYS A CA 1
ATOM 677 C C . CYS A 1 88 ? 7.506 -3.245 -12.070 1.00 86.31 88 CYS A C 1
ATOM 679 O O . CYS A 1 88 ? 7.987 -2.142 -12.318 1.00 86.31 88 CYS A O 1
ATOM 681 N N . GLY A 1 89 ? 8.239 -4.361 -12.147 1.00 89.19 89 GLY A N 1
ATOM 682 C CA . GLY A 1 89 ? 9.627 -4.409 -12.620 1.00 89.19 89 GLY A CA 1
ATOM 683 C C . GLY A 1 89 ? 10.693 -4.064 -11.572 1.00 89.19 89 GLY A C 1
ATOM 684 O O . GLY A 1 89 ? 11.868 -3.961 -11.909 1.00 89.19 89 GLY A O 1
ATOM 685 N N . ARG A 1 90 ? 10.321 -3.886 -10.296 1.00 89.38 90 ARG A N 1
ATOM 686 C CA . ARG A 1 90 ? 11.256 -3.567 -9.197 1.00 89.38 90 ARG A CA 1
ATOM 687 C C . ARG A 1 90 ? 11.539 -4.778 -8.310 1.00 89.38 90 ARG A C 1
ATOM 689 O O . ARG A 1 90 ? 10.620 -5.567 -8.097 1.00 89.38 90 ARG A O 1
ATOM 696 N N . PRO A 1 91 ? 12.739 -4.899 -7.719 1.00 89.44 91 PRO A N 1
ATOM 697 C CA . PRO A 1 91 ? 13.045 -5.998 -6.813 1.00 89.44 91 PRO A CA 1
ATOM 698 C C . PRO A 1 91 ? 12.138 -5.967 -5.576 1.00 89.44 91 PRO A C 1
ATOM 700 O O . PRO A 1 91 ? 11.876 -4.911 -4.990 1.00 89.44 91 PRO A O 1
ATOM 703 N N . LEU A 1 92 ? 11.641 -7.137 -5.192 1.00 89.19 92 LEU A N 1
ATOM 704 C CA . LEU A 1 92 ? 10.877 -7.374 -3.976 1.00 89.19 92 LEU A CA 1
ATOM 705 C C . LEU A 1 92 ? 11.830 -7.392 -2.781 1.00 89.19 92 LEU A C 1
ATOM 707 O O . LEU A 1 92 ? 12.928 -7.947 -2.830 1.00 89.19 92 LEU A O 1
ATOM 711 N N . GLN A 1 93 ? 11.388 -6.797 -1.682 1.00 86.56 93 GLN A N 1
ATOM 712 C CA . GLN A 1 93 ? 12.060 -6.903 -0.395 1.00 86.56 93 GLN A CA 1
ATOM 713 C C . GLN A 1 93 ? 11.630 -8.180 0.340 1.00 86.56 93 GLN A C 1
ATOM 715 O O . GLN A 1 93 ? 10.814 -8.971 -0.146 1.00 86.56 93 GLN A O 1
ATOM 720 N N . ARG A 1 94 ? 12.170 -8.378 1.551 1.00 82.88 94 ARG A N 1
ATOM 721 C CA . ARG A 1 94 ? 11.778 -9.488 2.430 1.00 82.88 94 ARG A CA 1
ATOM 722 C C . ARG A 1 94 ? 10.253 -9.539 2.575 1.00 82.88 94 ARG A C 1
ATOM 724 O O . ARG A 1 94 ? 9.601 -8.507 2.724 1.00 82.88 94 ARG A O 1
ATOM 731 N N . GLY A 1 95 ? 9.700 -10.749 2.535 1.00 81.25 95 GLY A N 1
ATOM 732 C CA . GLY A 1 95 ? 8.258 -10.967 2.678 1.00 81.25 95 GLY A CA 1
ATOM 733 C C . GLY A 1 95 ? 7.426 -10.569 1.455 1.00 81.25 95 GLY A C 1
ATOM 734 O O . GLY A 1 95 ? 6.252 -10.253 1.619 1.00 81.25 95 GLY A O 1
ATOM 735 N N . TRP A 1 96 ? 8.005 -10.574 0.246 1.00 86.31 96 TRP A N 1
ATOM 736 C CA . TRP A 1 96 ? 7.302 -10.240 -1.006 1.00 86.31 96 TRP A CA 1
ATOM 737 C C . TRP A 1 96 ? 6.708 -8.822 -1.017 1.00 86.31 96 TRP A C 1
ATOM 739 O O . TRP A 1 96 ? 5.708 -8.547 -1.688 1.00 86.31 96 TRP A O 1
ATOM 749 N N . ASN A 1 97 ? 7.334 -7.916 -0.264 1.00 86.25 97 ASN A N 1
ATOM 750 C CA . ASN A 1 97 ? 6.915 -6.530 -0.170 1.00 86.25 97 ASN A CA 1
ATOM 751 C C . ASN A 1 97 ? 7.542 -5.694 -1.292 1.00 86.25 97 ASN A C 1
ATOM 753 O O . ASN A 1 97 ? 8.734 -5.812 -1.574 1.00 86.25 97 ASN A O 1
ATOM 757 N N . CYS A 1 98 ? 6.761 -4.803 -1.893 1.00 89.19 98 CYS A N 1
ATOM 758 C CA . CYS A 1 98 ? 7.283 -3.790 -2.797 1.00 89.19 98 CYS A CA 1
ATOM 759 C C . CYS A 1 98 ? 6.665 -2.433 -2.441 1.00 89.19 98 CYS A C 1
ATOM 761 O O . CYS A 1 98 ? 5.477 -2.250 -2.688 1.00 89.19 98 CYS A O 1
ATOM 763 N N . PRO A 1 99 ? 7.449 -1.459 -1.947 1.00 84.75 99 PRO A N 1
ATOM 764 C CA . PRO A 1 99 ? 6.925 -0.206 -1.391 1.00 84.75 99 PRO A CA 1
ATOM 765 C C . PRO A 1 99 ? 6.272 0.730 -2.423 1.00 84.75 99 PRO A C 1
ATOM 767 O O . PRO A 1 99 ? 5.778 1.789 -2.056 1.00 84.75 99 PRO A O 1
ATOM 770 N N . TYR A 1 100 ? 6.302 0.367 -3.710 1.00 87.44 100 TYR A N 1
ATOM 771 C CA . TYR A 1 100 ? 5.757 1.165 -4.810 1.00 87.44 100 TYR A CA 1
ATOM 772 C C . TYR A 1 100 ? 4.408 0.641 -5.315 1.00 87.44 100 TYR A C 1
ATOM 774 O O . TYR A 1 100 ? 3.480 1.414 -5.507 1.00 87.44 100 TYR A O 1
ATOM 782 N N . CYS A 1 101 ? 4.331 -0.667 -5.589 1.00 87.38 101 CYS A N 1
ATOM 783 C CA . CYS A 1 101 ? 3.176 -1.330 -6.218 1.00 87.38 101 CYS A CA 1
ATOM 784 C C . CYS A 1 101 ? 2.319 -2.099 -5.204 1.00 87.38 101 CYS A C 1
ATOM 786 O O . CYS A 1 101 ? 1.217 -2.533 -5.535 1.00 87.38 101 CYS A O 1
ATOM 788 N N . ARG A 1 102 ? 2.859 -2.371 -4.012 1.00 89.94 102 ARG A N 1
ATOM 789 C CA . ARG A 1 102 ? 2.246 -3.251 -3.023 1.00 89.94 102 ARG A CA 1
ATOM 790 C C . ARG A 1 102 ? 2.136 -2.545 -1.684 1.00 89.94 102 ARG A C 1
ATOM 792 O O . ARG A 1 102 ? 2.989 -1.752 -1.298 1.00 89.94 102 ARG A O 1
ATOM 799 N N . ARG A 1 103 ? 1.076 -2.878 -0.964 1.00 90.06 103 ARG A N 1
ATOM 800 C CA . ARG A 1 103 ? 0.828 -2.448 0.411 1.00 90.06 103 ARG A CA 1
ATOM 801 C C . ARG A 1 103 ? 0.770 -3.673 1.310 1.00 90.06 103 ARG A C 1
ATOM 803 O O . ARG A 1 103 ? 0.438 -4.760 0.848 1.00 90.06 103 ARG A O 1
ATOM 810 N N . ASN A 1 104 ? 1.082 -3.528 2.590 1.00 90.38 104 ASN A N 1
ATOM 811 C CA . ASN A 1 104 ? 0.916 -4.619 3.546 1.00 90.38 104 ASN A CA 1
ATOM 812 C C . ASN A 1 104 ? -0.456 -4.520 4.215 1.00 90.38 104 ASN A C 1
ATOM 814 O O . ASN A 1 104 ? -0.882 -3.438 4.614 1.00 90.38 104 ASN A O 1
ATOM 818 N N . CYS A 1 105 ? -1.136 -5.655 4.371 1.00 90.00 105 CYS A N 1
ATOM 819 C CA . CYS A 1 105 ? -2.313 -5.750 5.222 1.00 90.00 105 CYS A CA 1
ATOM 820 C C . CYS A 1 105 ? -1.941 -5.323 6.649 1.00 90.00 105 CYS A C 1
ATOM 822 O O . CYS A 1 105 ? -1.013 -5.880 7.233 1.00 90.00 105 CYS A O 1
ATOM 824 N N . SER A 1 106 ? -2.685 -4.381 7.226 1.00 88.94 106 SER A N 1
ATOM 825 C CA . SER A 1 106 ? -2.451 -3.884 8.589 1.00 88.94 106 SER A CA 1
ATOM 826 C C . SER A 1 106 ? -2.667 -4.943 9.673 1.00 88.94 106 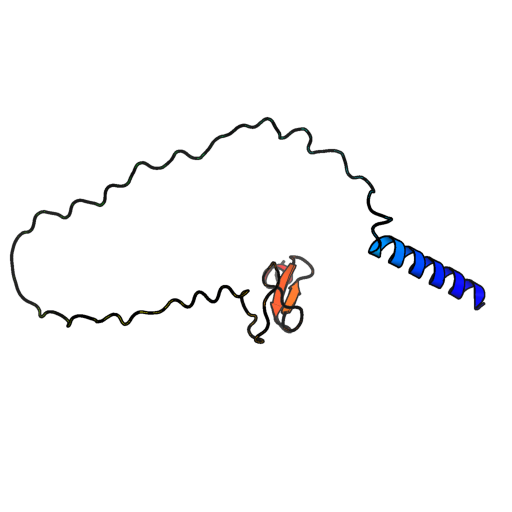SER A C 1
ATOM 828 O O . SER A 1 106 ? -2.111 -4.820 10.759 1.00 88.94 106 SER A O 1
ATOM 830 N N . VAL A 1 107 ? -3.454 -5.982 9.381 1.00 91.25 107 VAL A N 1
ATOM 831 C CA . VAL A 1 107 ? -3.809 -7.035 10.341 1.00 91.25 107 VAL A CA 1
ATOM 832 C C . VAL A 1 107 ? -2.811 -8.192 10.298 1.00 91.25 107 VAL A C 1
ATOM 834 O O . VAL A 1 107 ? -2.315 -8.615 11.336 1.00 91.25 107 VAL A O 1
ATOM 837 N N . CYS A 1 108 ? -2.497 -8.712 9.106 1.00 91.19 108 CYS A N 1
ATOM 838 C CA . CYS A 1 108 ? -1.676 -9.923 8.960 1.00 91.19 108 CYS A CA 1
ATOM 839 C C . CYS A 1 108 ? -0.325 -9.710 8.263 1.00 91.19 108 CYS A C 1
ATOM 841 O O . CYS A 1 108 ? 0.432 -10.663 8.090 1.00 91.19 108 CYS A O 1
ATOM 843 N N . GLY A 1 109 ? -0.020 -8.495 7.802 1.00 87.25 109 GLY A N 1
ATOM 844 C CA . GLY A 1 109 ? 1.240 -8.177 7.129 1.00 87.25 109 GLY A CA 1
ATOM 845 C C . GLY A 1 109 ? 1.389 -8.728 5.704 1.00 87.25 109 GLY A C 1
ATOM 846 O O . GLY A 1 109 ? 2.414 -8.466 5.074 1.00 87.25 109 GLY A O 1
ATOM 847 N N . ARG A 1 110 ? 0.397 -9.451 5.157 1.00 88.25 110 ARG A N 1
ATOM 848 C CA . ARG A 1 110 ? 0.412 -9.959 3.768 1.00 88.25 110 ARG A CA 1
ATOM 849 C C . ARG A 1 110 ? 0.598 -8.811 2.770 1.00 88.25 110 ARG A C 1
ATOM 851 O O . ARG A 1 110 ? -0.065 -7.787 2.899 1.00 88.25 110 ARG A O 1
ATOM 858 N N . ALA A 1 111 ? 1.455 -8.996 1.767 1.00 89.00 111 ALA A N 1
ATOM 859 C CA . ALA A 1 111 ? 1.594 -8.056 0.656 1.00 89.00 111 ALA A CA 1
ATOM 860 C C . ALA A 1 111 ? 0.394 -8.162 -0.306 1.00 89.00 111 ALA A C 1
ATOM 862 O O . ALA A 1 111 ? 0.084 -9.251 -0.786 1.00 89.00 111 ALA A O 1
ATOM 863 N N . LEU A 1 112 ? -0.238 -7.027 -0.587 1.00 89.44 112 LEU A N 1
ATOM 864 C CA . LEU A 1 112 ? -1.433 -6.840 -1.412 1.00 89.44 112 LEU A CA 1
ATOM 865 C C . LEU A 1 112 ? -1.112 -5.894 -2.574 1.00 89.44 112 LEU A C 1
ATOM 867 O O . LEU A 1 112 ? -0.234 -5.038 -2.434 1.00 89.44 112 LEU A O 1
ATOM 871 N N . GLY A 1 113 ? -1.826 -6.010 -3.695 1.00 87.69 113 GLY A N 1
ATOM 872 C CA . GLY A 1 113 ? -1.842 -4.971 -4.734 1.00 87.69 113 GLY A CA 1
ATOM 873 C C . GLY A 1 113 ? -2.398 -3.622 -4.243 1.00 87.69 113 GLY A C 1
ATOM 874 O O . GLY A 1 113 ? -2.964 -3.534 -3.154 1.00 87.69 113 GLY A O 1
ATOM 875 N N . VAL A 1 114 ? -2.232 -2.564 -5.048 1.00 84.12 114 VAL A N 1
ATOM 876 C CA . VAL A 1 114 ? -2.695 -1.189 -4.736 1.00 84.12 114 VAL A CA 1
ATOM 877 C C . VAL A 1 114 ? -4.182 -1.157 -4.355 1.00 84.12 114 VAL A C 1
ATOM 879 O O . VAL A 1 114 ? -4.544 -0.536 -3.352 1.00 84.12 114 VAL A O 1
ATOM 882 N N . ASP A 1 115 ? -4.991 -1.930 -5.079 1.00 83.81 115 ASP A N 1
ATOM 883 C CA . ASP A 1 115 ? -6.448 -2.010 -4.940 1.00 83.81 115 ASP A CA 1
ATOM 884 C C . ASP A 1 115 ? -6.922 -3.415 -4.525 1.00 83.81 115 ASP A C 1
ATOM 886 O O . ASP A 1 115 ? -8.061 -3.799 -4.774 1.00 83.81 115 ASP A O 1
ATOM 890 N N . GLU A 1 116 ? -6.037 -4.213 -3.916 1.00 88.69 116 GLU A N 1
ATOM 891 C CA . GLU A 1 116 ? -6.394 -5.529 -3.378 1.00 88.69 116 GLU A CA 1
ATOM 892 C C . GLU A 1 116 ? -6.730 -5.415 -1.885 1.00 88.69 116 GLU A C 1
ATOM 894 O O . GLU A 1 116 ? -5.983 -4.840 -1.077 1.00 88.69 116 GLU A O 1
ATOM 899 N N . ASP A 1 117 ? -7.857 -6.011 -1.511 1.00 90.00 117 ASP A N 1
ATOM 900 C CA . ASP A 1 117 ? -8.247 -6.209 -0.124 1.00 90.00 117 ASP A CA 1
ATOM 901 C C . ASP A 1 117 ? -7.739 -7.547 0.408 1.00 90.00 117 ASP A C 1
ATOM 903 O O . ASP A 1 117 ? -7.554 -8.523 -0.315 1.00 90.00 117 ASP A O 1
ATOM 907 N N . CYS A 1 118 ? -7.491 -7.613 1.715 1.00 91.25 118 CYS A N 1
ATOM 908 C CA . CYS A 1 118 ? -7.002 -8.848 2.308 1.00 91.25 118 CYS A CA 1
ATOM 909 C C . CYS A 1 118 ? -8.144 -9.842 2.522 1.00 91.25 118 CYS A C 1
ATOM 911 O O . CYS A 1 118 ? -8.801 -9.776 3.556 1.00 91.25 118 CYS A O 1
ATOM 913 N N . ASP A 1 119 ? -8.308 -10.824 1.632 1.00 90.31 119 ASP A N 1
ATOM 914 C CA . ASP A 1 119 ? -9.358 -11.858 1.744 1.00 90.31 119 ASP A CA 1
ATOM 915 C C . ASP A 1 119 ? -9.389 -12.574 3.103 1.00 90.31 119 ASP A C 1
ATOM 917 O O . ASP A 1 119 ? -10.439 -13.012 3.569 1.00 90.31 119 ASP A O 1
ATOM 921 N N . ARG A 1 120 ? -8.221 -12.704 3.746 1.00 88.56 120 ARG A N 1
ATOM 922 C CA . ARG A 1 120 ? -8.079 -13.320 5.071 1.00 88.56 120 ARG A CA 1
ATOM 923 C C . ARG A 1 120 ? -8.665 -12.481 6.201 1.00 88.56 120 ARG A C 1
ATOM 925 O O . ARG A 1 120 ? -9.074 -13.052 7.201 1.00 88.56 120 ARG A O 1
ATOM 932 N N . CYS A 1 121 ? -8.632 -11.159 6.078 1.00 91.38 121 CYS A N 1
ATOM 933 C CA . CYS A 1 121 ? -8.988 -10.239 7.157 1.00 91.38 121 CYS A CA 1
ATOM 934 C C . CYS A 1 121 ? -10.287 -9.481 6.880 1.00 91.38 121 CYS A C 1
ATOM 936 O O . CYS A 1 121 ? -10.886 -8.980 7.819 1.00 91.38 121 CYS A O 1
ATOM 938 N N . THR A 1 122 ? -10.732 -9.395 5.624 1.00 86.31 122 THR A N 1
ATOM 939 C CA . THR A 1 122 ? -12.017 -8.775 5.266 1.00 86.31 122 THR A CA 1
ATOM 940 C C . THR A 1 122 ? -13.209 -9.707 5.445 1.00 86.31 122 THR A C 1
ATOM 942 O O . THR A 1 122 ? -14.338 -9.234 5.512 1.00 86.31 122 THR A O 1
ATOM 945 N N . ARG A 1 123 ? -12.977 -11.023 5.528 1.00 78.69 123 ARG A N 1
ATOM 946 C CA . ARG A 1 123 ? -14.012 -12.040 5.783 1.00 78.69 123 ARG A CA 1
ATOM 947 C C . ARG A 1 123 ? -14.041 -12.543 7.233 1.00 78.69 123 ARG A C 1
ATOM 949 O O . ARG A 1 123 ? -14.747 -13.511 7.500 1.00 78.69 123 ARG A O 1
ATOM 956 N N . ALA A 1 124 ? -13.225 -11.960 8.111 1.00 56.22 124 ALA A N 1
ATOM 957 C CA . ALA A 1 124 ? -13.054 -12.385 9.500 1.00 56.22 124 ALA A CA 1
ATOM 958 C C . ALA A 1 124 ? -13.985 -11.629 10.453 1.00 56.22 124 ALA A C 1
ATOM 960 O O . ALA A 1 124 ? -14.245 -10.434 10.187 1.00 56.22 124 ALA A O 1
#

pLDDT: mean 70.01, std 16.03, range [40.12, 91.38]

Sequence (124 aa):
MFLRKLKHYIQAILHCIARILGLTCCQNDQKDTRSRSFQQQQSPPTPPPHLPPTPPPHNHTPSTPEPPPHDDDGSSNSFSDGPPTCGCGRPLQRGWNCPYCRRNCSVCGRALGVDEDCDRCTRA

Secondary structure (DSSP, 8-state):
-HHHHHHHHHHHHHHHHHHHTTTT-------S-TT-TT----PPPPPP--PPPPPPPP------PPPP-------------SPPB-TTSSBPBGGGB-TTTEEE-TTT--EEETT---HHHH--

Radius of gyration: 30.5 Å; chains: 1; bounding box: 36×92×66 Å

Foldseek 3Di:
DVVVVVVVVVVVVVVVVCVVVVVPPDDDPPDDDPPPPPDDDDDPPDDPPPDDPDPPDDDDDDDDDDDDPPPPDPPPPPPPVAADADPVGHHADPQRDDPPQWDADPPPRHTAGPPDDDPVPVVD

Organism: NCBI:txid688394